Protein AF-A0A2G8LEL8-F1 (afdb_monomer)

Organism: Stichopus japonicus (NCBI:txid307972)

Solvent-accessible surface area (backbone atoms only — not comparable to full-atom values): 8143 Å² total; per-resi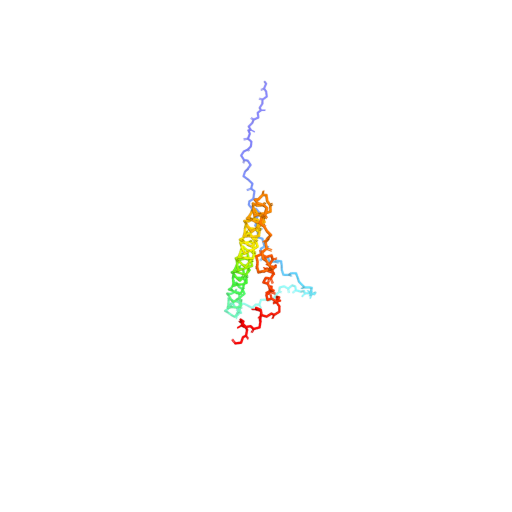due (Å²): 136,85,88,79,86,84,79,86,76,79,73,80,81,78,79,83,77,90,71,84,80,84,71,90,82,85,89,83,82,91,80,92,74,97,82,65,61,69,71,50,50,51,51,48,52,51,51,53,50,51,52,52,50,53,54,50,50,52,51,50,53,53,50,54,51,50,50,54,52,48,54,53,48,54,51,52,52,50,52,54,52,51,51,50,52,48,50,52,51,50,52,53,35,51,75,71,74,38,83,78,55,74,81,76,66,60,79,80,70,71,79,70,79,55,80,71,58,71,59,51,68,78,74,109

Structure (mmCIF, N/CA/C/O backbone):
data_AF-A0A2G8LEL8-F1
#
_entry.id   AF-A0A2G8LEL8-F1
#
loop_
_atom_site.group_PDB
_atom_site.id
_atom_site.type_symbol
_atom_site.label_atom_id
_atom_site.label_alt_id
_atom_site.label_comp_id
_atom_site.label_asym_id
_atom_site.label_entity_id
_atom_site.label_seq_id
_atom_site.pdbx_PDB_ins_code
_atom_site.Cartn_x
_atom_site.Cartn_y
_atom_site.Cartn_z
_atom_site.occupancy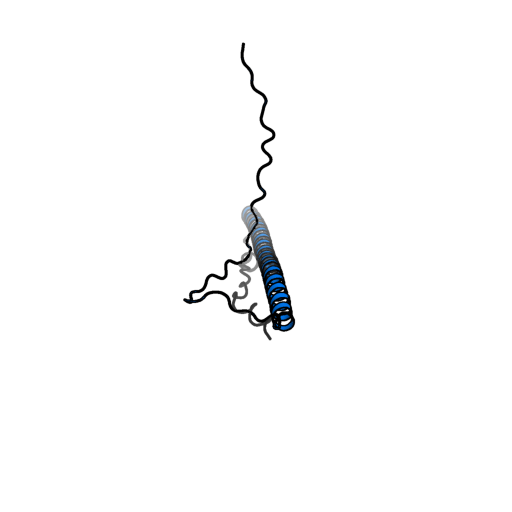
_atom_site.B_iso_or_equiv
_atom_site.auth_seq_id
_atom_site.auth_comp_id
_atom_site.auth_asym_id
_atom_site.auth_atom_id
_atom_site.pdbx_PDB_model_num
ATOM 1 N N . MET A 1 1 ? 16.502 56.827 -39.465 1.00 40.62 1 MET A N 1
ATOM 2 C CA . MET A 1 1 ? 16.311 56.019 -38.240 1.00 40.62 1 MET A CA 1
ATOM 3 C C . MET A 1 1 ? 16.348 54.541 -38.621 1.00 40.62 1 MET A C 1
ATOM 5 O O . MET A 1 1 ? 16.249 54.233 -39.798 1.00 40.62 1 MET A O 1
ATOM 9 N N . THR A 1 2 ? 16.672 53.687 -37.662 1.00 47.75 2 THR A N 1
ATOM 10 C CA . THR A 1 2 ? 17.430 52.426 -37.748 1.00 47.75 2 THR A CA 1
ATOM 11 C C . THR A 1 2 ? 16.750 51.235 -38.435 1.00 47.75 2 THR A C 1
ATOM 13 O O . THR A 1 2 ? 15.554 51.022 -38.281 1.00 47.75 2 THR A O 1
ATOM 16 N N . 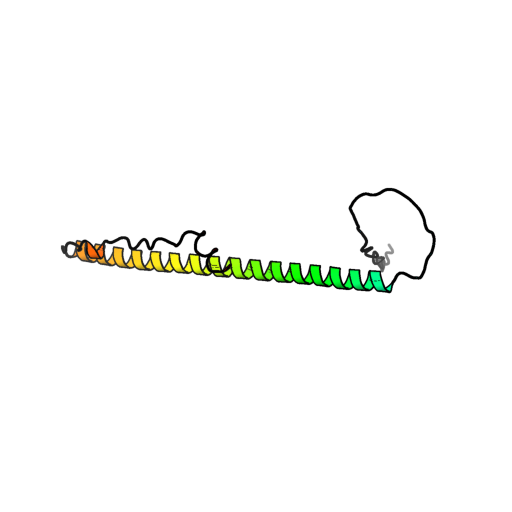LYS A 1 3 ? 17.575 50.430 -39.125 1.00 48.59 3 LYS A N 1
ATOM 17 C CA . LYS A 1 3 ? 17.319 49.043 -39.556 1.00 48.59 3 LYS A CA 1
ATOM 18 C C . LYS A 1 3 ? 17.209 48.106 -38.347 1.00 48.59 3 LYS A C 1
ATOM 20 O O . LYS A 1 3 ? 17.919 48.328 -37.370 1.00 48.59 3 LYS A O 1
ATOM 25 N N . THR A 1 4 ? 16.439 47.029 -38.473 1.00 54.50 4 THR A N 1
ATOM 26 C CA . THR A 1 4 ? 16.851 45.666 -38.082 1.00 54.50 4 THR A CA 1
ATOM 27 C C . THR A 1 4 ? 15.877 44.663 -38.697 1.00 54.50 4 THR A C 1
ATOM 29 O O . THR A 1 4 ? 14.700 44.624 -38.355 1.00 54.50 4 THR A O 1
ATOM 32 N N . ASP A 1 5 ? 16.394 43.910 -39.663 1.00 49.59 5 ASP A N 1
ATOM 33 C CA . ASP A 1 5 ? 15.860 42.638 -40.124 1.00 49.59 5 ASP A CA 1
ATOM 34 C C . ASP A 1 5 ? 16.097 41.619 -38.997 1.00 49.59 5 ASP A C 1
ATOM 36 O O . ASP A 1 5 ? 17.235 41.453 -38.555 1.00 49.59 5 ASP A O 1
ATOM 40 N N . GLU A 1 6 ? 15.039 40.994 -38.482 1.00 58.91 6 GLU A N 1
ATOM 41 C CA . GLU A 1 6 ? 15.168 39.916 -37.499 1.00 58.91 6 GLU A CA 1
ATOM 42 C C . GLU A 1 6 ? 15.520 38.611 -38.221 1.00 58.91 6 GLU A C 1
ATOM 44 O O . GLU A 1 6 ? 14.809 38.138 -39.108 1.00 58.91 6 GLU A O 1
ATOM 49 N N . ASP A 1 7 ? 16.678 38.072 -37.850 1.00 55.59 7 ASP A N 1
ATOM 50 C CA . ASP A 1 7 ? 17.308 36.882 -38.395 1.00 55.59 7 ASP A CA 1
ATOM 51 C C . ASP A 1 7 ? 16.452 35.606 -38.256 1.00 55.59 7 ASP A C 1
ATOM 53 O O . ASP A 1 7 ? 16.242 35.086 -37.158 1.00 55.59 7 ASP A O 1
ATOM 57 N N . ASP A 1 8 ? 16.114 34.989 -39.391 1.00 56.66 8 ASP A N 1
ATOM 58 C CA . ASP A 1 8 ? 15.682 33.590 -39.491 1.00 56.66 8 ASP A CA 1
ATOM 59 C C . ASP A 1 8 ? 16.896 32.663 -39.229 1.00 56.66 8 ASP A C 1
ATOM 61 O O . ASP A 1 8 ? 17.534 32.098 -40.128 1.00 56.66 8 ASP A O 1
ATOM 65 N N . LYS A 1 9 ? 17.305 32.552 -37.957 1.00 54.78 9 LYS A N 1
ATOM 66 C CA . LYS A 1 9 ? 18.355 31.625 -37.507 1.00 54.78 9 LYS A CA 1
ATOM 67 C C . LYS A 1 9 ? 17.821 30.194 -37.558 1.00 54.78 9 LYS A C 1
ATOM 69 O O . LYS A 1 9 ? 17.382 29.630 -36.560 1.00 54.78 9 LYS A O 1
ATOM 74 N N . LYS A 1 10 ? 17.960 29.569 -38.726 1.00 46.56 10 LYS A N 1
ATOM 75 C CA . LYS A 1 10 ? 17.999 28.111 -38.884 1.00 46.56 10 LYS A CA 1
ATOM 76 C C . LYS A 1 10 ? 19.096 27.549 -37.971 1.00 46.56 10 LYS A C 1
ATOM 78 O O . LYS A 1 10 ? 20.279 27.606 -38.306 1.00 46.56 10 LYS A O 1
ATOM 83 N N . SER A 1 11 ? 18.714 27.042 -36.803 1.00 41.91 11 SER A N 1
ATOM 84 C CA . SER A 1 11 ? 19.629 26.344 -35.905 1.00 41.91 11 SER A CA 1
ATOM 85 C C . SER A 1 11 ? 20.119 25.048 -36.575 1.00 41.91 11 SER A C 1
ATOM 87 O O . SER A 1 11 ? 19.321 24.310 -37.164 1.00 41.91 11 SER A O 1
ATOM 89 N N . PRO A 1 12 ? 21.429 24.752 -36.548 1.00 55.53 12 PRO A N 1
ATOM 90 C CA . PRO A 1 12 ? 21.940 23.460 -36.980 1.00 55.53 12 PRO A CA 1
ATOM 91 C C . PRO A 1 12 ? 21.420 22.379 -36.028 1.00 55.53 12 PRO A C 1
ATOM 93 O O . PRO A 1 12 ? 21.647 22.449 -34.825 1.00 55.53 12 PRO A O 1
ATOM 96 N N . VAL A 1 13 ? 20.700 21.390 -36.558 1.00 55.28 13 VAL A N 1
ATOM 97 C CA . VAL A 1 13 ? 20.331 20.191 -35.802 1.00 55.28 13 VAL A CA 1
ATOM 98 C C . VAL A 1 13 ? 21.606 19.410 -35.487 1.00 55.28 13 VAL A C 1
ATOM 100 O O . VAL A 1 13 ? 22.200 18.780 -36.362 1.00 55.28 13 VAL A O 1
ATOM 103 N N . ASP A 1 14 ? 22.053 19.510 -34.238 1.00 43.56 14 ASP A N 1
ATOM 104 C CA . ASP A 1 14 ? 23.162 18.735 -33.696 1.00 43.56 14 ASP A CA 1
ATOM 105 C C . ASP A 1 14 ? 22.887 17.238 -33.882 1.00 43.56 14 ASP A C 1
ATOM 107 O O . ASP A 1 14 ? 21.927 16.676 -33.345 1.00 43.56 14 ASP A O 1
ATOM 111 N N . GLY A 1 15 ? 23.737 16.587 -34.677 1.00 40.47 15 GLY A N 1
ATOM 112 C CA . GLY A 1 15 ? 23.724 15.142 -34.849 1.00 40.47 15 GLY A CA 1
ATOM 113 C C . GLY A 1 15 ? 23.973 14.457 -33.508 1.00 40.47 15 GLY A C 1
ATOM 114 O O . GLY A 1 15 ? 25.054 14.577 -32.936 1.00 40.47 15 GLY A O 1
ATOM 115 N N . HIS A 1 16 ? 22.977 13.726 -33.008 1.00 48.47 16 HIS A N 1
ATOM 116 C CA . HIS A 1 16 ? 23.155 12.833 -31.867 1.00 48.47 16 HIS A CA 1
ATOM 117 C C . HIS A 1 16 ? 24.016 11.638 -32.299 1.00 48.47 16 HIS A C 1
ATOM 119 O O . HIS A 1 16 ? 23.554 10.709 -32.961 1.00 48.47 16 HIS A O 1
ATOM 125 N N . ASP A 1 17 ? 25.300 11.701 -31.956 1.00 39.53 17 ASP A N 1
ATOM 126 C CA . ASP A 1 17 ? 26.257 10.607 -32.092 1.00 39.53 17 ASP A CA 1
ATOM 127 C C . ASP A 1 17 ? 26.034 9.605 -30.941 1.00 39.53 17 ASP A C 1
ATOM 129 O O . ASP A 1 17 ? 26.607 9.710 -29.852 1.00 39.53 17 ASP A O 1
ATOM 133 N N . ASP A 1 18 ? 25.135 8.641 -31.157 1.00 47.81 18 ASP A N 1
ATOM 134 C CA . ASP A 1 18 ? 24.897 7.511 -30.252 1.00 47.81 18 ASP A CA 1
ATOM 135 C C . ASP A 1 18 ? 26.038 6.485 -30.352 1.00 47.81 18 ASP A C 1
ATOM 137 O O . ASP A 1 18 ? 25.877 5.376 -30.866 1.00 47.81 18 ASP A O 1
ATOM 141 N N . ASN A 1 19 ? 27.228 6.830 -29.856 1.00 52.00 19 ASN A N 1
ATOM 142 C CA . ASN A 1 19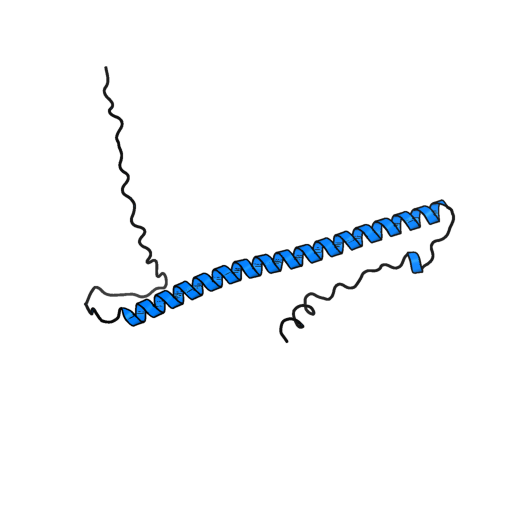 ? 28.279 5.834 -29.650 1.00 52.00 19 ASN A CA 1
ATOM 143 C C . ASN A 1 19 ? 29.189 6.145 -28.458 1.00 52.00 19 ASN A C 1
ATOM 145 O O . ASN A 1 19 ? 30.415 6.223 -28.568 1.00 52.00 19 ASN A O 1
ATOM 149 N N . ARG A 1 20 ? 28.596 6.259 -27.267 1.00 48.91 20 ARG A N 1
ATOM 150 C CA . ARG A 1 20 ? 29.349 6.341 -26.011 1.00 48.91 20 ARG A CA 1
ATOM 151 C C . ARG A 1 20 ? 29.590 4.939 -25.433 1.00 48.91 20 ARG A C 1
ATOM 153 O O . ARG A 1 20 ? 29.031 4.554 -24.413 1.00 48.91 20 ARG A O 1
ATOM 160 N N . ASN A 1 21 ? 30.437 4.154 -26.104 1.00 43.88 21 ASN A N 1
ATOM 161 C CA . ASN A 1 21 ? 31.000 2.918 -25.553 1.00 43.88 21 ASN A CA 1
ATOM 162 C C . ASN A 1 21 ? 32.098 3.274 -24.534 1.00 43.88 21 ASN A C 1
ATOM 164 O O . ASN A 1 21 ? 33.284 3.316 -24.856 1.00 43.88 21 ASN A O 1
ATOM 168 N N . SER A 1 22 ? 31.689 3.585 -23.307 1.00 49.41 22 SER A N 1
ATOM 169 C CA . SER A 1 22 ? 32.570 3.940 -22.198 1.00 49.41 22 SER A CA 1
ATOM 170 C C . SER A 1 22 ? 32.960 2.711 -21.380 1.00 49.41 22 SER A C 1
ATOM 172 O O . SER A 1 22 ? 32.323 2.461 -20.368 1.00 49.41 22 SER A O 1
ATOM 174 N N . LEU A 1 23 ? 33.999 1.975 -21.787 1.00 44.66 23 LEU A N 1
ATOM 175 C CA . LEU A 1 23 ? 34.887 1.200 -20.902 1.00 44.66 23 LEU A CA 1
ATOM 176 C C . LEU A 1 23 ? 36.249 1.056 -21.609 1.00 44.66 23 LEU A C 1
ATOM 178 O O . LEU A 1 23 ? 36.305 0.728 -22.792 1.00 44.66 23 LEU A O 1
ATOM 182 N N . GLY A 1 24 ? 37.323 1.410 -20.900 1.00 43.84 24 GLY A N 1
ATOM 183 C CA . GLY A 1 24 ? 38.642 1.754 -21.439 1.00 43.84 24 GLY A CA 1
ATOM 184 C C . GLY A 1 24 ? 39.335 0.722 -22.337 1.00 43.84 24 GLY A C 1
ATOM 185 O O . GLY A 1 24 ? 39.144 -0.483 -22.228 1.00 43.84 24 GLY A O 1
ATOM 186 N N . GLY A 1 25 ? 40.205 1.225 -23.215 1.00 37.19 25 GLY A N 1
ATOM 187 C CA . GLY A 1 25 ? 41.037 0.392 -24.077 1.00 37.19 25 GLY A CA 1
ATOM 188 C C . GLY A 1 25 ? 41.661 1.190 -25.215 1.00 37.19 25 GLY A C 1
ATOM 189 O O . GLY A 1 25 ? 40.981 1.729 -26.075 1.00 37.19 25 GLY A O 1
ATOM 190 N N . LYS A 1 26 ? 42.981 1.290 -25.182 1.00 42.44 26 LYS A N 1
ATOM 191 C CA . LYS A 1 26 ? 43.865 2.092 -26.030 1.00 42.44 26 LYS A CA 1
ATOM 192 C C . LYS A 1 26 ? 43.891 1.564 -27.494 1.00 42.44 26 LYS A C 1
ATOM 194 O O . LYS A 1 26 ? 43.890 0.358 -27.695 1.00 42.44 26 LYS A O 1
ATOM 199 N N . VAL A 1 27 ? 44.095 2.471 -28.466 1.00 42.47 27 VAL A N 1
ATOM 200 C CA . VAL A 1 27 ? 44.853 2.281 -29.739 1.00 42.47 27 VAL A CA 1
ATOM 201 C C . VAL A 1 27 ? 44.141 1.852 -31.065 1.00 42.47 27 VAL A C 1
ATOM 203 O O . VAL A 1 27 ? 43.614 0.758 -31.203 1.00 42.47 27 VAL A O 1
ATOM 206 N N . ARG A 1 28 ? 44.382 2.707 -32.090 1.00 44.50 28 ARG A N 1
ATOM 207 C CA . ARG A 1 28 ? 44.562 2.524 -33.567 1.00 44.50 28 ARG A CA 1
ATOM 208 C C . ARG A 1 28 ? 43.378 2.542 -34.564 1.00 44.50 28 ARG A C 1
ATOM 210 O O . ARG A 1 28 ? 42.685 1.565 -34.804 1.00 44.50 28 ARG A O 1
ATOM 217 N N . LYS A 1 29 ? 43.316 3.700 -35.241 1.00 45.41 29 LYS A N 1
ATOM 218 C CA . LYS A 1 29 ? 43.244 4.001 -36.690 1.00 45.41 29 LYS A CA 1
ATOM 219 C C . LYS A 1 29 ? 42.872 2.871 -37.677 1.00 45.41 29 LYS A C 1
ATOM 221 O O . LYS A 1 29 ? 43.548 1.857 -37.783 1.00 45.41 29 LYS A O 1
ATOM 226 N N . GLN A 1 30 ? 41.825 3.197 -38.443 1.00 53.81 30 GLN A N 1
ATOM 227 C CA . GLN A 1 30 ? 41.299 2.662 -39.707 1.00 53.81 30 GLN A CA 1
ATOM 228 C C . GLN A 1 30 ? 42.129 1.606 -40.464 1.00 53.81 30 GLN A C 1
ATOM 230 O O . GLN A 1 30 ? 43.244 1.862 -40.908 1.00 53.81 30 GLN A O 1
ATOM 235 N N . GLY A 1 31 ? 41.476 0.477 -40.756 1.00 42.66 31 GLY A N 1
ATOM 236 C CA . GLY A 1 31 ? 41.861 -0.493 -41.783 1.00 42.66 31 GLY A CA 1
ATOM 237 C C . GLY A 1 31 ? 40.674 -1.407 -42.101 1.00 42.66 31 GLY A C 1
ATOM 238 O O . GLY A 1 31 ? 40.074 -1.988 -41.200 1.00 42.66 31 GLY A O 1
ATOM 239 N N . GLY A 1 32 ? 40.262 -1.451 -43.369 1.00 60.34 32 GLY A N 1
ATOM 240 C CA . GLY A 1 32 ? 38.982 -2.000 -43.818 1.00 60.34 32 GLY A CA 1
ATOM 241 C C . GLY A 1 32 ? 38.770 -3.508 -43.631 1.00 60.34 32 GLY A C 1
ATOM 242 O O . GLY A 1 32 ? 39.703 -4.301 -43.651 1.00 60.34 32 GLY A O 1
ATOM 243 N N . ARG A 1 33 ? 37.486 -3.888 -43.521 1.00 52.22 33 ARG A N 1
ATOM 244 C CA . ARG A 1 33 ? 36.894 -5.154 -44.005 1.00 52.22 33 ARG A CA 1
ATOM 245 C C . ARG A 1 33 ? 35.359 -5.052 -43.952 1.00 52.22 33 ARG A C 1
ATOM 247 O O . ARG A 1 33 ? 34.730 -5.272 -42.915 1.00 52.22 33 ARG A O 1
ATOM 254 N N . LYS A 1 34 ? 34.744 -4.700 -45.091 1.00 55.59 34 LYS A N 1
ATOM 255 C CA . LYS A 1 34 ? 33.310 -4.910 -45.370 1.00 55.59 34 LYS A CA 1
ATOM 256 C C . LYS A 1 34 ? 33.069 -6.428 -45.377 1.00 55.59 34 LYS A C 1
ATOM 258 O O . LYS A 1 34 ? 33.355 -7.083 -46.364 1.00 55.59 34 LYS A O 1
ATOM 263 N N . GLY A 1 35 ? 32.623 -6.992 -44.254 1.00 57.50 35 GLY A N 1
ATOM 264 C C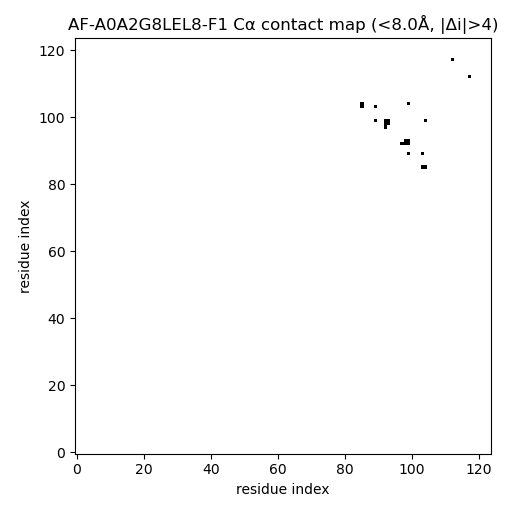A . GLY A 1 35 ? 32.345 -8.436 -44.164 1.00 57.50 35 GLY A CA 1
ATOM 265 C C . GLY A 1 35 ? 31.809 -8.966 -42.827 1.00 57.50 35 GLY A C 1
ATOM 266 O O . GLY A 1 35 ? 31.601 -10.161 -42.698 1.00 57.50 35 GLY A O 1
ATOM 267 N N . LYS A 1 36 ? 31.567 -8.115 -41.817 1.00 57.81 36 LYS A N 1
ATOM 268 C CA . LYS A 1 36 ? 31.070 -8.529 -40.483 1.00 57.81 36 LYS A CA 1
ATOM 269 C C . LYS A 1 36 ? 29.806 -7.772 -40.048 1.00 57.81 36 LYS A C 1
ATOM 271 O O . LYS A 1 36 ? 29.727 -7.298 -38.918 1.00 57.81 36 LYS A O 1
ATOM 276 N N . ARG A 1 37 ? 28.850 -7.554 -40.959 1.00 57.44 37 ARG A N 1
ATOM 277 C CA . ARG A 1 37 ? 27.614 -6.802 -40.648 1.00 57.44 37 ARG A CA 1
ATOM 278 C C . ARG A 1 37 ? 26.493 -7.686 -40.088 1.00 57.44 37 ARG A C 1
ATOM 280 O O . ARG A 1 37 ? 25.794 -7.236 -39.192 1.00 57.44 37 ARG A O 1
ATOM 287 N N . ALA A 1 38 ? 26.377 -8.942 -40.524 1.00 57.09 38 ALA A N 1
ATOM 288 C CA . ALA A 1 38 ? 25.292 -9.831 -40.091 1.00 57.09 38 ALA A CA 1
ATOM 289 C C . ALA A 1 38 ? 25.400 -10.253 -38.611 1.00 57.09 38 ALA A C 1
ATOM 291 O O . ALA A 1 38 ? 24.434 -10.129 -37.866 1.00 57.09 38 ALA A O 1
ATOM 292 N N . SER A 1 39 ? 26.586 -10.655 -38.143 1.00 61.09 39 SER A N 1
ATOM 293 C CA . SER A 1 39 ? 26.803 -11.052 -36.740 1.00 61.09 39 SER A CA 1
ATOM 294 C C . SER A 1 39 ? 26.698 -9.882 -35.753 1.00 61.09 39 SER A C 1
ATOM 296 O O . SER A 1 39 ? 26.201 -10.057 -34.646 1.00 61.09 39 SER A O 1
ATOM 298 N N . LYS A 1 40 ? 27.085 -8.666 -36.168 1.00 63.94 40 LYS A N 1
ATOM 299 C CA . LYS A 1 40 ? 26.897 -7.440 -35.371 1.00 63.94 40 LYS A CA 1
ATOM 300 C C . LYS A 1 40 ? 25.444 -6.959 -35.343 1.00 63.94 40 LYS A C 1
ATOM 302 O O . LYS A 1 40 ? 25.010 -6.464 -34.313 1.00 63.94 40 LYS A O 1
ATOM 307 N N . ALA A 1 41 ? 24.695 -7.105 -36.437 1.00 62.56 41 ALA A N 1
ATOM 308 C CA . ALA A 1 41 ? 23.276 -6.744 -36.478 1.00 62.56 41 ALA A CA 1
ATOM 309 C C . ALA A 1 41 ? 22.421 -7.669 -35.593 1.00 62.56 41 ALA A C 1
ATOM 311 O O . ALA A 1 41 ? 21.507 -7.196 -34.922 1.00 62.56 41 ALA A O 1
ATOM 312 N N . ILE A 1 42 ? 22.749 -8.969 -35.539 1.00 69.62 42 ILE A N 1
ATOM 313 C CA . ILE A 1 42 ? 22.114 -9.926 -34.617 1.00 69.62 42 ILE A CA 1
ATOM 314 C C . ILE A 1 42 ? 22.427 -9.552 -33.160 1.00 69.62 42 ILE A C 1
ATOM 316 O O . ILE A 1 42 ? 21.506 -9.455 -32.357 1.00 69.62 42 ILE A O 1
ATOM 320 N N . ASP A 1 43 ? 23.686 -9.248 -32.830 1.00 81.50 43 ASP A N 1
ATOM 321 C CA . ASP A 1 43 ? 24.079 -8.775 -31.490 1.00 81.50 43 ASP A CA 1
ATOM 322 C C . ASP A 1 43 ? 23.389 -7.449 -31.110 1.00 81.50 43 ASP A C 1
ATOM 324 O O . ASP A 1 43 ? 22.908 -7.291 -29.991 1.00 81.50 43 ASP A O 1
ATOM 328 N N . GLN A 1 44 ? 23.245 -6.512 -32.052 1.00 87.06 44 GLN A N 1
ATOM 329 C CA . GLN A 1 44 ? 22.500 -5.268 -31.829 1.00 87.06 44 GLN A CA 1
ATOM 330 C C . GLN A 1 44 ? 21.011 -5.517 -31.572 1.00 87.06 44 GLN A C 1
AT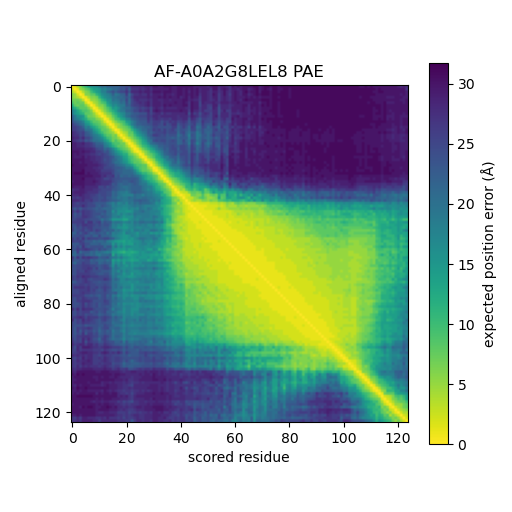OM 332 O O . GLN A 1 44 ? 20.463 -4.966 -30.619 1.00 87.06 44 GLN A O 1
ATOM 337 N N . LYS A 1 45 ? 20.357 -6.372 -32.368 1.00 87.94 45 LYS A N 1
ATOM 338 C CA . LYS A 1 45 ? 18.952 -6.751 -32.154 1.00 87.94 45 LYS A CA 1
ATOM 339 C C . LYS A 1 45 ? 18.763 -7.405 -30.782 1.00 87.94 45 LYS A C 1
ATOM 341 O O . LYS A 1 45 ? 17.846 -7.031 -30.058 1.00 87.94 45 LYS A O 1
ATOM 346 N N . THR A 1 46 ? 19.658 -8.313 -30.399 1.00 91.19 46 THR A N 1
ATOM 347 C CA . THR A 1 46 ? 19.638 -8.985 -29.092 1.00 91.19 46 THR A CA 1
ATOM 348 C C . THR A 1 46 ? 19.863 -8.009 -27.937 1.00 91.19 46 THR A C 1
ATOM 350 O O . THR A 1 46 ? 19.148 -8.068 -26.938 1.00 91.19 46 THR A O 1
ATOM 353 N N . LYS A 1 47 ? 20.806 -7.067 -28.061 1.00 94.12 47 LYS A N 1
ATOM 354 C CA . LYS A 1 47 ? 21.045 -6.021 -27.051 1.00 94.12 47 LYS A CA 1
ATOM 355 C C . LYS A 1 47 ? 19.841 -5.105 -26.869 1.00 94.12 47 LYS A C 1
ATOM 357 O O . LYS A 1 47 ? 19.460 -4.824 -25.733 1.00 94.12 47 LYS A O 1
ATOM 362 N N . LEU A 1 48 ? 19.229 -4.667 -27.969 1.00 94.31 48 LEU A N 1
ATOM 363 C CA . LEU A 1 48 ? 18.024 -3.841 -27.925 1.00 94.31 48 LEU A CA 1
ATOM 364 C C . LEU A 1 48 ? 16.862 -4.591 -27.274 1.00 94.31 48 LEU A C 1
ATOM 366 O O . LEU A 1 48 ? 16.161 -4.016 -26.445 1.00 94.31 48 LEU A O 1
ATOM 370 N N . GLU A 1 49 ? 16.689 -5.874 -27.586 1.00 95.50 49 GLU A N 1
ATOM 371 C CA . GLU A 1 49 ? 15.627 -6.676 -26.981 1.00 95.50 49 GLU A CA 1
ATOM 372 C C . GLU A 1 49 ? 15.863 -6.910 -25.486 1.00 95.50 49 GLU A C 1
ATOM 374 O O . GLU A 1 49 ? 14.947 -6.740 -24.686 1.00 95.50 49 GLU A O 1
ATOM 379 N N . ARG A 1 50 ? 17.111 -7.165 -25.073 1.00 92.75 50 ARG A N 1
ATOM 380 C CA . ARG A 1 50 ? 17.475 -7.254 -23.653 1.00 92.75 50 ARG A CA 1
ATOM 381 C C . ARG A 1 50 ? 17.204 -5.942 -22.911 1.00 92.75 50 ARG A C 1
ATOM 383 O O . ARG A 1 50 ? 16.640 -5.972 -21.824 1.00 92.75 50 ARG A O 1
ATOM 390 N N . SER A 1 51 ? 17.555 -4.795 -23.497 1.00 96.06 51 SER A N 1
ATOM 391 C CA . SER A 1 51 ? 17.285 -3.476 -22.903 1.00 96.06 51 SER A CA 1
ATOM 392 C C . SER A 1 51 ? 15.783 -3.213 -22.754 1.00 96.06 51 SER A C 1
ATOM 394 O O . SER A 1 51 ? 15.325 -2.793 -21.689 1.00 96.06 51 SER A O 1
ATOM 396 N N . ARG A 1 52 ? 14.996 -3.531 -23.789 1.00 97.44 52 ARG A N 1
ATOM 397 C CA . ARG A 1 52 ? 13.530 -3.434 -23.749 1.00 97.44 52 ARG A CA 1
ATOM 398 C C . ARG A 1 52 ? 12.940 -4.320 -22.663 1.00 97.44 52 ARG A C 1
ATOM 400 O O . ARG A 1 52 ? 12.085 -3.859 -21.910 1.00 97.44 52 ARG A O 1
ATOM 407 N N . GLN A 1 53 ? 13.408 -5.558 -22.572 1.00 98.12 53 GLN A N 1
ATOM 408 C CA . GLN A 1 53 ? 12.950 -6.514 -21.578 1.00 98.12 53 GLN A CA 1
ATOM 409 C C . GLN A 1 53 ? 13.261 -6.030 -20.157 1.00 98.12 53 GLN A C 1
ATOM 411 O O . GLN A 1 53 ? 12.351 -5.939 -19.337 1.00 98.12 53 GLN A O 1
ATOM 416 N N . SER A 1 54 ? 14.488 -5.575 -19.888 1.00 97.06 54 SER A N 1
ATOM 417 C CA . SER A 1 54 ? 14.844 -5.000 -18.584 1.00 97.06 54 SER A CA 1
ATOM 418 C C . SER A 1 54 ? 14.008 -3.763 -18.232 1.00 97.06 54 SER A C 1
ATOM 420 O O . SER A 1 54 ? 13.625 -3.579 -17.076 1.00 97.06 54 SER A O 1
ATOM 422 N N . ALA A 1 55 ? 13.667 -2.921 -19.214 1.00 97.75 55 ALA A N 1
ATOM 423 C CA . ALA A 1 55 ? 12.779 -1.779 -18.999 1.00 97.75 55 ALA A CA 1
ATOM 424 C C . ALA A 1 55 ? 11.339 -2.213 -18.661 1.00 97.75 55 ALA A C 1
ATOM 426 O O . ALA A 1 55 ? 10.703 -1.603 -17.798 1.00 97.75 55 ALA A O 1
ATOM 427 N N . ARG A 1 56 ? 10.825 -3.273 -19.302 1.00 98.25 56 ARG A N 1
ATOM 428 C CA . ARG A 1 56 ? 9.517 -3.867 -18.976 1.00 98.25 56 ARG A CA 1
ATOM 429 C C . ARG A 1 56 ? 9.513 -4.455 -17.571 1.00 98.25 56 ARG A C 1
ATOM 431 O O . ARG A 1 56 ? 8.630 -4.124 -16.790 1.00 98.25 56 ARG A O 1
ATOM 438 N N . GLU A 1 57 ? 10.524 -5.244 -17.231 1.00 97.56 57 GLU A N 1
ATOM 439 C CA . GLU A 1 57 ? 10.688 -5.847 -15.904 1.00 97.56 57 GLU A CA 1
ATOM 440 C C . GLU A 1 57 ? 10.807 -4.790 -14.806 1.00 97.56 57 GLU A C 1
ATOM 442 O O . GLU A 1 57 ? 10.237 -4.941 -13.732 1.00 97.56 57 GLU A O 1
ATOM 447 N N . CYS A 1 58 ? 11.509 -3.684 -15.067 1.00 98.19 58 CYS A N 1
ATOM 448 C CA . CYS A 1 58 ? 11.575 -2.555 -14.141 1.00 98.19 58 CYS A CA 1
ATOM 449 C C . CYS A 1 58 ? 10.177 -1.988 -13.841 1.00 98.19 58 CYS A C 1
ATOM 451 O O . CYS A 1 58 ? 9.820 -1.776 -12.682 1.00 98.19 58 CYS A O 1
ATOM 453 N N . ARG A 1 59 ? 9.352 -1.803 -14.878 1.00 98.19 59 ARG A N 1
ATOM 454 C CA . ARG A 1 59 ? 7.970 -1.327 -14.720 1.00 98.19 59 ARG A CA 1
ATOM 455 C C . ARG A 1 59 ? 7.090 -2.352 -14.008 1.00 98.19 59 ARG A C 1
ATOM 457 O O . ARG A 1 59 ? 6.349 -1.968 -13.109 1.00 98.19 59 ARG A O 1
ATOM 464 N N . ALA A 1 60 ? 7.193 -3.627 -14.381 1.00 98.31 60 ALA A N 1
ATOM 465 C CA . ALA A 1 60 ? 6.435 -4.714 -13.767 1.00 98.31 60 ALA A CA 1
ATOM 466 C C . ALA A 1 60 ? 6.748 -4.831 -12.268 1.00 98.31 60 ALA A C 1
ATOM 468 O O . ALA A 1 60 ? 5.830 -4.782 -11.458 1.00 98.31 60 ALA A O 1
ATOM 469 N N . ARG A 1 61 ? 8.035 -4.834 -11.895 1.00 97.94 61 ARG A N 1
ATOM 470 C CA . ARG A 1 61 ? 8.470 -4.854 -10.489 1.00 97.94 61 ARG A CA 1
ATOM 471 C C . ARG A 1 61 ? 7.978 -3.649 -9.702 1.00 97.94 61 ARG A C 1
ATOM 473 O O . ARG A 1 61 ? 7.545 -3.789 -8.566 1.00 97.94 61 ARG A O 1
ATOM 480 N N . LYS A 1 62 ? 8.031 -2.453 -10.296 1.00 98.38 62 LYS A N 1
ATOM 481 C CA . LYS A 1 62 ? 7.507 -1.243 -9.650 1.00 98.38 62 LYS A CA 1
ATOM 482 C C . LYS A 1 62 ? 5.998 -1.357 -9.411 1.00 98.38 62 LYS A C 1
ATOM 484 O O . LYS A 1 62 ? 5.541 -0.984 -8.338 1.00 98.38 62 LYS A O 1
ATOM 489 N N . LYS A 1 63 ? 5.246 -1.893 -10.377 1.00 98.25 63 LYS A N 1
ATOM 490 C CA . LYS A 1 63 ? 3.804 -2.124 -10.240 1.00 98.25 63 LYS A CA 1
ATOM 491 C C . LYS A 1 63 ? 3.499 -3.124 -9.124 1.00 98.25 63 LYS A C 1
ATOM 493 O O . LYS A 1 63 ? 2.742 -2.782 -8.229 1.00 98.25 63 LYS A O 1
ATOM 498 N N . GLU A 1 64 ? 4.121 -4.298 -9.152 1.00 95.88 64 GLU A N 1
ATOM 499 C CA . GLU A 1 64 ? 3.927 -5.342 -8.137 1.00 95.88 64 GLU A CA 1
ATOM 500 C C . GLU A 1 64 ? 4.281 -4.837 -6.732 1.00 95.88 64 GLU A C 1
ATOM 502 O O . GLU A 1 64 ? 3.518 -5.030 -5.790 1.00 95.88 64 GLU A O 1
ATOM 507 N N . LYS A 1 65 ? 5.390 -4.096 -6.597 1.00 97.44 65 LYS A N 1
ATOM 508 C CA . LYS A 1 65 ? 5.782 -3.487 -5.321 1.00 97.44 65 LYS A CA 1
ATOM 509 C C . LYS A 1 65 ? 4.706 -2.553 -4.773 1.00 97.44 65 LYS A C 1
ATOM 511 O O . LYS A 1 65 ? 4.440 -2.580 -3.578 1.00 97.44 65 LYS A O 1
ATOM 516 N N . TYR A 1 66 ? 4.129 -1.694 -5.612 1.00 98.06 66 TYR A N 1
ATOM 517 C CA . TYR A 1 66 ? 3.079 -0.795 -5.141 1.00 98.06 66 TYR A CA 1
ATOM 518 C C . TYR A 1 66 ? 1.776 -1.520 -4.843 1.00 98.06 66 TYR A C 1
ATOM 520 O O . TYR A 1 66 ? 1.143 -1.150 -3.869 1.00 98.06 66 TYR A O 1
ATOM 528 N N . GLN A 1 67 ? 1.426 -2.559 -5.604 1.00 98.12 67 GLN A N 1
ATOM 529 C CA . GLN A 1 67 ? 0.255 -3.389 -5.308 1.00 98.12 67 GLN A CA 1
ATOM 530 C C . GLN A 1 67 ? 0.365 -4.029 -3.922 1.00 98.12 67 GLN A C 1
ATOM 532 O O . GLN A 1 67 ? -0.539 -3.883 -3.112 1.00 98.12 67 GLN A O 1
ATOM 537 N N . LEU A 1 68 ? 1.510 -4.643 -3.606 1.00 97.38 68 LEU A N 1
ATOM 538 C CA . LEU A 1 68 ? 1.744 -5.205 -2.275 1.00 97.38 68 LEU A CA 1
ATOM 539 C C . LEU A 1 68 ? 1.667 -4.134 -1.177 1.00 97.38 68 LEU A C 1
ATOM 541 O O . LEU A 1 68 ? 1.054 -4.348 -0.136 1.00 97.38 68 LEU A O 1
ATOM 545 N N . LEU A 1 69 ? 2.296 -2.974 -1.392 1.00 96.94 69 LEU A N 1
ATOM 546 C CA . LEU A 1 69 ? 2.251 -1.881 -0.417 1.00 96.94 69 LEU A CA 1
ATOM 547 C C . LEU A 1 69 ? 0.826 -1.355 -0.209 1.00 96.94 69 LEU A C 1
ATOM 549 O O . LEU A 1 69 ? 0.465 -1.037 0.919 1.00 96.94 69 LEU A O 1
ATOM 553 N N . GLU A 1 70 ? 0.033 -1.273 -1.273 1.00 97.25 70 GLU A N 1
ATOM 554 C CA . GLU A 1 70 ? -1.375 -0.881 -1.233 1.00 97.25 70 GLU A CA 1
ATOM 555 C C . GLU A 1 70 ? -2.191 -1.891 -0.418 1.00 97.25 70 GLU A C 1
ATOM 557 O O . GLU A 1 70 ? -2.832 -1.499 0.553 1.00 97.25 70 GLU A O 1
ATOM 562 N N . GLU A 1 71 ? -2.047 -3.193 -0.687 1.00 93.81 71 GLU A N 1
ATOM 563 C CA . GLU A 1 71 ? -2.689 -4.264 0.090 1.00 93.81 71 GLU A CA 1
ATOM 564 C C . GLU A 1 71 ? -2.320 -4.209 1.586 1.00 93.81 71 GLU A C 1
ATOM 566 O O . GLU A 1 71 ? -3.184 -4.348 2.457 1.00 93.81 71 GLU A O 1
ATOM 571 N N . MET A 1 72 ? -1.046 -3.957 1.909 1.00 95.06 72 MET A N 1
ATOM 572 C CA . MET A 1 72 ? -0.586 -3.811 3.296 1.00 95.06 72 MET A CA 1
ATOM 573 C C . MET A 1 72 ? -1.195 -2.591 3.990 1.00 95.06 72 MET A C 1
ATOM 575 O O . MET A 1 72 ? -1.528 -2.656 5.177 1.00 95.06 72 MET A O 1
ATOM 579 N N . VAL A 1 73 ? -1.290 -1.462 3.285 1.00 96.56 73 VAL A N 1
ATOM 580 C CA . VAL A 1 73 ? -1.895 -0.237 3.819 1.00 96.56 73 VAL A CA 1
ATOM 581 C C . VAL A 1 73 ? -3.386 -0.459 4.045 1.00 96.56 73 VAL A C 1
ATOM 583 O O . VAL A 1 73 ? -3.856 -0.230 5.156 1.00 96.56 73 VAL A O 1
ATOM 586 N N . GLU A 1 74 ? -4.101 -1.008 3.063 1.00 96.00 74 GLU A N 1
ATOM 587 C CA . GLU A 1 74 ? -5.522 -1.332 3.190 1.00 96.00 74 GLU A CA 1
ATOM 588 C C . GLU A 1 74 ? -5.808 -2.288 4.354 1.00 96.00 74 GLU A C 1
ATOM 590 O O . GLU A 1 74 ? -6.791 -2.116 5.077 1.00 96.00 74 GLU A O 1
ATOM 595 N N . GLY A 1 75 ? -4.971 -3.315 4.544 1.00 92.38 75 GLY A N 1
ATOM 596 C CA . GLY A 1 75 ? -5.097 -4.252 5.660 1.00 92.38 75 GLY A CA 1
ATOM 597 C C . GLY A 1 75 ? -4.991 -3.544 7.011 1.00 92.38 75 GLY A C 1
ATOM 598 O O . GLY A 1 75 ? -5.867 -3.688 7.862 1.00 92.38 75 GLY A O 1
ATOM 599 N N . LYS A 1 76 ? -3.970 -2.696 7.174 1.00 92.88 76 LYS A N 1
ATOM 600 C CA . LYS A 1 76 ? -3.771 -1.908 8.400 1.00 92.88 76 LYS A CA 1
ATOM 601 C C . LYS A 1 76 ? -4.896 -0.906 8.635 1.00 92.88 76 LYS A C 1
ATOM 603 O O . LYS A 1 76 ? -5.308 -0.715 9.775 1.00 92.88 76 LYS A O 1
ATOM 608 N N . GLU A 1 77 ? -5.399 -0.260 7.587 1.00 95.69 77 GLU A N 1
ATOM 609 C CA . GLU A 1 77 ? -6.530 0.666 7.697 1.00 95.69 77 GLU A CA 1
ATOM 610 C C . GLU A 1 77 ? -7.799 -0.048 8.176 1.00 95.69 77 GLU A C 1
ATOM 612 O O . GLU A 1 77 ? -8.484 0.462 9.067 1.00 95.69 77 GLU A O 1
ATOM 617 N N . LYS A 1 78 ? -8.077 -1.251 7.656 1.00 94.06 78 LYS A N 1
ATOM 618 C CA . LYS A 1 78 ? -9.184 -2.106 8.118 1.00 94.06 78 LYS A CA 1
ATOM 619 C C . LYS A 1 78 ? -9.014 -2.485 9.592 1.00 94.06 78 LYS A C 1
ATOM 621 O O . LYS A 1 78 ? -9.935 -2.255 10.375 1.00 94.06 78 LYS A O 1
ATOM 626 N N . ASP A 1 79 ? -7.831 -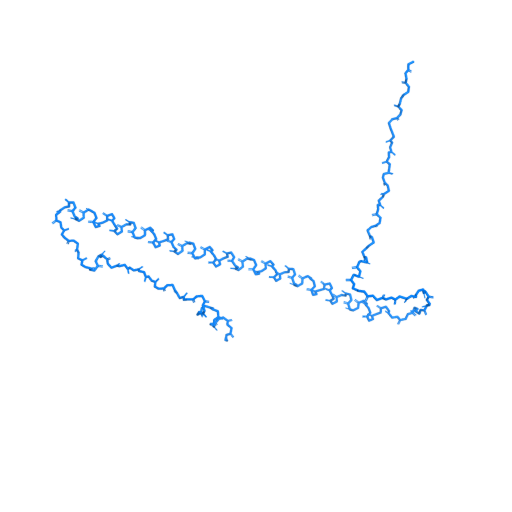2.954 9.986 1.00 91.06 79 ASP A N 1
ATOM 627 C CA . ASP A 1 79 ? -7.540 -3.317 11.379 1.00 91.06 79 ASP A CA 1
ATOM 628 C C . ASP A 1 79 ? -7.716 -2.114 12.325 1.00 91.06 79 ASP A C 1
ATOM 630 O O . ASP A 1 79 ? -8.343 -2.223 13.378 1.00 91.06 79 ASP A O 1
ATOM 634 N N . VAL A 1 80 ? -7.237 -0.927 11.936 1.00 92.75 80 VAL A N 1
ATOM 635 C CA . VAL A 1 80 ? -7.419 0.309 12.717 1.00 92.75 80 VAL A CA 1
ATOM 636 C C . VAL A 1 80 ? -8.895 0.668 12.867 1.00 92.75 80 VAL A C 1
ATOM 638 O O . VAL A 1 80 ? -9.319 1.081 13.951 1.00 92.75 80 VAL A O 1
ATOM 641 N N . LEU A 1 81 ? -9.688 0.547 11.801 1.00 94.38 81 LEU A N 1
ATOM 642 C CA . LEU A 1 81 ? -11.122 0.821 11.859 1.00 94.38 81 LEU A CA 1
ATOM 643 C C . LEU A 1 81 ? -11.842 -0.151 12.794 1.00 94.38 81 LEU A C 1
ATOM 645 O O . LEU A 1 81 ? -12.678 0.283 13.586 1.00 94.38 81 LEU A O 1
ATOM 649 N N . ASP A 1 82 ? -11.511 -1.435 12.741 1.00 90.81 82 ASP A N 1
ATOM 650 C CA . ASP A 1 82 ? -12.142 -2.443 13.588 1.00 90.81 82 ASP A CA 1
ATOM 651 C C . ASP A 1 82 ? -11.754 -2.276 15.060 1.00 90.81 82 ASP A C 1
ATOM 653 O O . ASP A 1 82 ? -12.634 -2.278 15.924 1.00 90.81 82 ASP A O 1
ATOM 657 N N . LEU A 1 83 ? -10.484 -1.980 15.349 1.00 90.06 83 LEU A N 1
ATOM 658 C CA . LEU A 1 83 ? -10.036 -1.634 16.701 1.00 90.06 83 LEU A CA 1
ATOM 659 C C . LEU A 1 83 ? -10.744 -0.383 17.237 1.00 90.06 83 LEU A C 1
ATOM 661 O O . LEU A 1 83 ? -11.138 -0.342 18.402 1.00 90.06 83 LEU A O 1
ATOM 665 N N . ARG A 1 84 ? -10.959 0.639 16.398 1.00 92.44 84 ARG A N 1
ATOM 666 C CA . ARG A 1 84 ? -11.712 1.842 16.795 1.00 92.44 84 ARG A CA 1
ATOM 667 C C . ARG A 1 84 ? -13.166 1.521 17.145 1.00 92.44 84 ARG A C 1
ATOM 669 O O . ARG A 1 84 ? -13.645 2.017 18.163 1.00 92.44 84 ARG A O 1
ATOM 676 N N . LYS A 1 85 ? -13.845 0.682 16.355 1.00 91.56 85 LYS A N 1
ATOM 677 C CA . LYS A 1 85 ? -15.224 0.238 16.639 1.00 91.56 85 LYS A CA 1
ATOM 678 C C . LYS A 1 85 ? -15.300 -0.570 17.935 1.00 91.56 85 LYS A C 1
ATOM 680 O O . LYS A 1 85 ? -16.200 -0.346 18.741 1.00 91.56 85 LYS A O 1
ATOM 685 N N . GLN A 1 86 ? -14.353 -1.485 18.153 1.00 90.50 86 GLN A N 1
ATOM 686 C CA . GLN A 1 86 ? -14.267 -2.257 19.396 1.00 90.50 86 GLN A CA 1
ATOM 687 C C . GLN A 1 86 ? -14.100 -1.327 20.600 1.00 90.50 86 GLN A C 1
ATOM 689 O O . GLN A 1 86 ? -14.856 -1.420 21.563 1.00 90.50 86 GLN A O 1
ATOM 694 N N . LEU A 1 87 ? -13.185 -0.360 20.512 1.00 91.00 87 LEU A N 1
ATOM 695 C CA . LEU A 1 87 ? -12.954 0.633 21.560 1.00 91.00 87 LEU A CA 1
ATOM 696 C C . LEU A 1 87 ? -14.224 1.452 21.854 1.00 91.00 87 LEU A C 1
ATOM 698 O O . LEU A 1 87 ? -14.568 1.676 23.014 1.00 91.00 87 LEU A O 1
ATOM 702 N N . GLU A 1 88 ? -14.948 1.883 20.823 1.00 93.00 88 GLU A N 1
ATOM 703 C CA . GLU A 1 88 ? -16.217 2.598 20.984 1.00 93.00 88 GLU A CA 1
ATOM 704 C C . GLU A 1 88 ? -17.282 1.740 21.689 1.00 93.00 88 GLU A C 1
ATOM 706 O O . GLU A 1 88 ? -17.939 2.211 22.621 1.00 93.00 88 GLU A O 1
ATOM 711 N N . SER A 1 89 ? -17.403 0.465 21.312 1.00 90.38 89 SER A N 1
ATOM 712 C CA . SER A 1 89 ? -18.302 -0.492 21.966 1.00 90.38 89 SER A CA 1
ATOM 713 C C . SER A 1 89 ? -17.956 -0.686 23.446 1.00 90.38 89 SER A C 1
ATOM 715 O O . SER A 1 89 ? -18.831 -0.577 24.306 1.00 90.38 89 SER A O 1
ATOM 717 N N . LEU A 1 90 ? -16.671 -0.883 23.761 1.00 91.00 90 LEU A N 1
ATOM 718 C CA . LEU A 1 90 ? -16.182 -1.040 25.134 1.00 91.00 90 LEU A CA 1
ATOM 719 C C . LEU A 1 90 ? -16.453 0.212 25.977 1.00 91.00 90 LEU A C 1
ATOM 721 O O . LEU A 1 90 ? -16.918 0.114 27.113 1.00 91.00 90 LEU A O 1
ATOM 725 N N . LYS A 1 91 ? -16.229 1.407 25.413 1.00 91.31 91 LYS A N 1
ATOM 726 C CA . LYS A 1 91 ? -16.572 2.680 26.067 1.00 91.31 91 LYS A CA 1
ATOM 727 C C . LYS A 1 91 ? -18.057 2.762 26.400 1.00 91.31 91 LYS A C 1
ATOM 729 O O . LYS A 1 91 ? -18.403 3.184 27.500 1.00 91.31 91 LYS A O 1
ATOM 734 N N . LYS A 1 92 ? -18.923 2.343 25.474 1.00 91.75 92 LYS A N 1
ATOM 735 C CA . LYS A 1 92 ? -20.375 2.328 25.672 1.00 91.75 92 LYS A CA 1
ATOM 736 C C . LYS A 1 92 ? -20.807 1.308 26.731 1.00 91.75 92 LYS A C 1
ATOM 738 O O . LYS A 1 92 ? -21.691 1.595 27.532 1.00 91.75 92 LYS A O 1
ATOM 743 N N . GLN A 1 93 ? -20.203 0.122 26.761 1.00 90.38 93 GLN A N 1
ATOM 744 C CA . GLN A 1 93 ? -20.469 -0.864 27.814 1.00 90.38 93 GLN A CA 1
ATOM 745 C C . GLN A 1 93 ? -20.096 -0.302 29.188 1.00 90.38 93 GLN A C 1
ATOM 747 O O . GLN A 1 93 ? -20.929 -0.308 30.096 1.00 90.38 93 GLN A O 1
ATOM 752 N N . LEU A 1 94 ? -18.902 0.288 29.301 1.00 90.06 94 LEU A N 1
ATOM 753 C CA . LEU A 1 94 ? -18.428 0.890 30.542 1.00 90.06 94 LEU A CA 1
ATOM 754 C C . LEU A 1 94 ? -19.308 2.066 30.989 1.00 90.06 94 LEU A C 1
ATOM 756 O O . LEU A 1 94 ? -19.638 2.158 32.169 1.00 90.06 94 LEU A O 1
ATOM 760 N N . SER A 1 95 ? -19.748 2.930 30.063 1.00 93.75 95 SER A N 1
ATOM 761 C CA . SER A 1 95 ? -20.678 4.022 30.391 1.00 93.75 95 SER A CA 1
ATOM 762 C C . SER A 1 95 ? -22.030 3.515 30.886 1.00 93.75 95 SER A C 1
ATOM 764 O O . SER A 1 95 ? -22.674 4.174 31.694 1.00 93.75 95 SER A O 1
ATOM 766 N N . ASN A 1 96 ? -22.452 2.336 30.428 1.00 93.44 96 ASN A N 1
ATOM 767 C CA . ASN A 1 96 ? -23.685 1.686 30.866 1.00 93.44 96 ASN A CA 1
ATOM 768 C C . ASN A 1 96 ? -23.501 0.866 32.158 1.00 93.44 96 ASN A C 1
ATOM 770 O O . ASN A 1 96 ? -24.431 0.179 32.575 1.00 93.44 96 ASN A O 1
ATOM 774 N N . GLY A 1 97 ? -22.313 0.898 32.777 1.00 91.38 97 GLY A N 1
ATOM 775 C CA . GLY A 1 97 ? -21.995 0.123 33.979 1.00 91.38 97 GLY A CA 1
ATOM 776 C C . GLY A 1 97 ? -21.825 -1.380 33.730 1.00 91.38 97 GLY A C 1
ATOM 777 O O . GLY A 1 97 ? -21.801 -2.158 34.681 1.00 91.38 97 GLY A O 1
ATOM 778 N N . VAL A 1 98 ? -21.712 -1.802 32.467 1.00 91.75 98 VAL A N 1
ATOM 779 C CA . VAL A 1 98 ? -21.476 -3.196 32.083 1.00 91.75 98 VAL A CA 1
ATOM 780 C C . VAL A 1 98 ? -19.973 -3.420 31.970 1.00 91.75 98 VAL A C 1
ATOM 782 O O . VAL A 1 98 ? -19.298 -2.763 31.177 1.00 91.75 98 VAL A O 1
ATOM 785 N N . LEU A 1 99 ? -19.442 -4.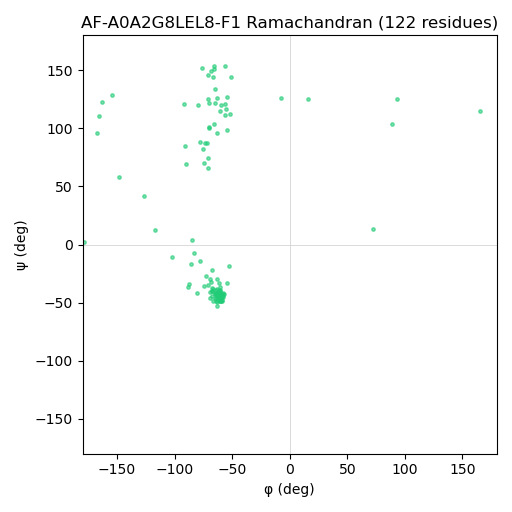362 32.752 1.00 85.44 99 LEU A N 1
ATOM 786 C CA . LEU A 1 99 ? -18.043 -4.764 32.636 1.00 85.44 99 LEU A CA 1
ATOM 787 C C . LEU A 1 99 ? -17.833 -5.547 31.326 1.00 85.44 99 LEU A C 1
ATOM 789 O O . LEU A 1 99 ? -18.540 -6.534 31.100 1.00 85.44 99 LEU A O 1
ATOM 793 N N . PRO A 1 100 ? -16.885 -5.132 30.469 1.00 83.19 100 PRO A N 1
ATOM 794 C CA . PRO A 1 100 ? -16.579 -5.843 29.234 1.00 83.19 100 PRO A CA 1
ATOM 795 C C . PRO A 1 100 ? -15.969 -7.216 29.524 1.00 83.19 100 PRO A C 1
ATOM 797 O O . PRO A 1 100 ? -15.208 -7.380 30.485 1.00 83.19 100 PRO A O 1
ATOM 800 N N . LYS A 1 101 ? -16.299 -8.213 28.697 1.00 82.62 101 LYS A N 1
ATOM 801 C CA . LYS A 1 101 ? -15.750 -9.562 28.859 1.00 82.62 101 LYS A CA 1
ATOM 802 C C . LYS A 1 101 ? -14.304 -9.598 28.355 1.00 82.62 101 LYS A C 1
ATOM 804 O O . LYS A 1 101 ? -13.970 -8.863 27.428 1.00 82.62 101 LYS A O 1
ATOM 809 N N . PRO A 1 102 ? -13.448 -10.488 28.890 1.00 76.06 102 PRO A N 1
ATOM 810 C CA . PRO A 1 102 ? -12.077 -10.651 28.399 1.00 76.06 102 PRO A CA 1
ATOM 811 C C . PRO A 1 102 ? -11.999 -10.941 26.892 1.00 76.06 102 PRO A C 1
ATOM 813 O O . PRO A 1 102 ? -11.077 -10.483 26.227 1.00 76.06 102 PRO A O 1
ATOM 816 N N . GLU A 1 103 ? -12.996 -11.649 26.355 1.00 77.38 103 GLU A N 1
ATOM 817 C CA . GLU A 1 103 ? -13.148 -11.966 24.928 1.00 77.38 103 GLU A CA 1
ATOM 818 C C . GLU A 1 103 ? -13.304 -10.710 24.051 1.00 77.38 103 GLU A C 1
ATOM 820 O O . GLU A 1 103 ? -12.787 -10.679 22.937 1.00 77.38 103 GLU A O 1
ATOM 825 N N . ASP A 1 104 ? -13.946 -9.655 24.570 1.00 73.31 104 ASP A N 1
ATOM 826 C CA . ASP A 1 104 ? -14.208 -8.395 23.854 1.00 73.31 104 ASP A CA 1
ATOM 827 C C . ASP A 1 104 ? -12.968 -7.480 23.785 1.00 73.31 104 ASP A C 1
ATOM 829 O O . ASP A 1 104 ? -12.947 -6.502 23.037 1.00 73.31 104 ASP A O 1
ATOM 833 N N . ILE A 1 105 ? -11.945 -7.770 24.597 1.00 71.06 105 ILE A N 1
ATOM 834 C CA . ILE A 1 105 ? -10.731 -6.954 24.775 1.00 71.06 105 ILE A CA 1
ATOM 835 C C . ILE A 1 105 ? -9.543 -7.556 24.010 1.00 71.06 105 ILE A C 1
ATOM 837 O O . ILE A 1 105 ? -8.499 -6.911 23.891 1.00 71.06 105 ILE A O 1
ATOM 841 N N . LEU A 1 106 ? -9.672 -8.785 23.491 1.00 64.50 106 LEU A N 1
ATOM 842 C CA . LEU A 1 106 ? -8.551 -9.496 22.887 1.00 64.50 106 LEU A CA 1
ATOM 843 C C . LEU A 1 106 ? -7.925 -8.672 21.754 1.00 64.50 106 LEU A C 1
ATOM 845 O O . LEU A 1 106 ? -8.597 -8.363 20.765 1.00 64.50 106 LEU A O 1
ATOM 849 N N . PRO A 1 107 ? -6.624 -8.347 21.858 1.00 62.88 107 PRO A N 1
ATOM 850 C CA . PRO A 1 107 ? -5.915 -7.727 20.768 1.00 62.88 107 PRO A CA 1
ATOM 851 C C . PRO A 1 107 ? -5.782 -8.795 19.689 1.00 62.88 107 PRO A C 1
ATOM 853 O O . PRO A 1 107 ? -4.931 -9.678 19.763 1.00 62.88 107 PRO A O 1
ATOM 856 N N . VAL A 1 108 ? -6.628 -8.716 18.665 1.00 59.19 108 VAL A N 1
ATOM 857 C CA . VAL A 1 108 ? -6.397 -9.399 17.392 1.00 59.19 108 VAL A CA 1
ATOM 858 C C . VAL A 1 108 ? -5.244 -8.662 16.705 1.00 59.19 108 VAL A C 1
ATOM 860 O O . VAL A 1 108 ? -5.401 -8.010 15.681 1.00 59.19 108 VAL A O 1
ATOM 863 N N . VAL A 1 109 ? -4.052 -8.728 17.301 1.00 56.94 109 VAL A N 1
ATOM 864 C CA . VAL A 1 109 ? -2.813 -8.557 16.555 1.00 56.94 109 VAL A CA 1
ATOM 865 C C . VAL A 1 109 ? -2.688 -9.860 15.789 1.00 56.94 109 VAL A C 1
ATOM 867 O O . VAL A 1 109 ? -2.135 -10.838 16.281 1.00 56.94 109 VAL A O 1
ATOM 870 N N . LYS A 1 110 ? -3.303 -9.909 14.605 1.00 58.84 110 LYS A N 1
ATOM 871 C CA . LYS A 1 110 ? -2.944 -10.930 13.625 1.00 58.84 110 LYS A CA 1
ATOM 872 C C . LYS A 1 110 ? -1.449 -10.751 13.408 1.00 58.84 110 LYS A C 1
ATOM 874 O O . LYS A 1 110 ? -1.034 -9.699 12.918 1.00 58.84 110 LYS A O 1
ATOM 879 N N . GLU A 1 111 ? -0.653 -11.720 13.855 1.00 56.22 111 GLU A N 1
ATOM 880 C CA . GLU A 1 111 ? 0.754 -11.786 13.489 1.00 56.22 111 GLU A CA 1
ATOM 881 C C . GLU A 1 111 ? 0.808 -11.693 11.967 1.00 56.22 111 GLU A C 1
ATOM 883 O O . GLU A 1 111 ? 0.281 -12.544 11.249 1.00 56.22 111 GLU A O 1
ATOM 888 N N . GLN A 1 112 ? 1.352 -10.583 11.477 1.00 55.22 112 GLN A N 1
ATOM 889 C CA . GLN A 1 112 ? 1.636 -10.431 10.063 1.00 55.22 112 GLN A CA 1
ATOM 890 C C . GLN A 1 112 ? 2.671 -11.511 9.742 1.00 55.2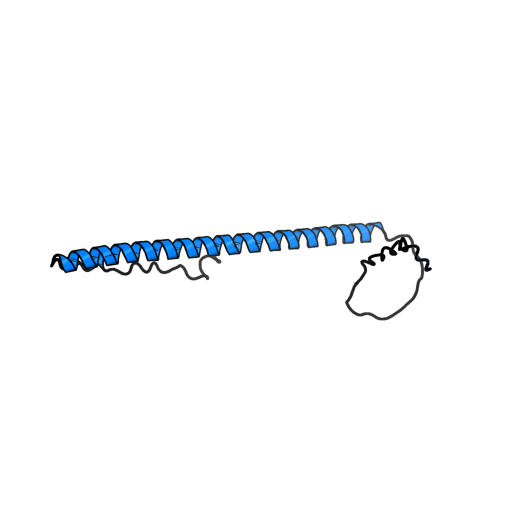2 112 GLN A C 1
ATOM 892 O O . GLN A 1 112 ? 3.683 -11.572 10.450 1.00 55.22 112 GLN A O 1
ATOM 897 N N . PRO A 1 113 ? 2.446 -12.377 8.739 1.00 53.06 113 PRO A N 1
ATOM 898 C CA . PRO A 1 113 ? 3.475 -13.318 8.337 1.00 53.06 113 PRO A CA 1
ATOM 899 C C . PRO A 1 113 ? 4.736 -12.509 8.033 1.00 53.06 113 PRO A C 1
ATOM 901 O O . PRO A 1 113 ? 4.686 -11.511 7.310 1.00 53.06 113 PRO A O 1
ATOM 904 N N . SER A 1 114 ? 5.847 -12.891 8.662 1.00 52.41 114 SER A N 1
ATOM 905 C CA . SER A 1 114 ? 7.142 -12.259 8.441 1.00 52.41 114 SER A CA 1
ATOM 906 C C . SER A 1 114 ? 7.431 -12.191 6.939 1.00 52.41 114 SER A C 1
ATOM 908 O O . SER A 1 114 ? 7.079 -13.107 6.191 1.00 52.41 114 SER A O 1
ATOM 910 N N . GLU A 1 115 ? 8.076 -11.108 6.489 1.00 56.28 115 GLU A N 1
ATOM 911 C CA . GLU A 1 115 ? 8.416 -10.870 5.073 1.00 56.28 115 GLU A CA 1
ATOM 912 C C . GLU A 1 115 ? 9.188 -12.048 4.434 1.00 56.28 115 GLU A C 1
ATOM 914 O O . GLU A 1 115 ? 9.202 -12.211 3.212 1.00 56.28 115 GLU A O 1
ATOM 919 N N . ASP A 1 116 ? 9.767 -12.918 5.263 1.00 52.78 116 ASP A N 1
ATOM 920 C CA . ASP A 1 116 ? 10.467 -14.141 4.881 1.00 52.78 116 ASP A CA 1
ATOM 921 C C . ASP A 1 116 ? 9.538 -15.277 4.397 1.00 52.78 116 ASP A C 1
ATOM 923 O O . ASP A 1 116 ? 9.956 -16.089 3.573 1.00 52.78 116 ASP A O 1
ATOM 927 N N . GLN A 1 117 ? 8.274 -15.345 4.841 1.00 50.81 117 GLN A N 1
ATOM 928 C CA . GLN A 1 117 ? 7.360 -16.449 4.491 1.00 50.81 117 GLN A CA 1
ATOM 929 C C . GLN A 1 117 ? 6.724 -16.278 3.104 1.00 50.81 117 GLN A C 1
ATOM 931 O O . GLN A 1 117 ? 6.688 -17.214 2.307 1.00 50.81 117 GLN A O 1
ATOM 936 N N . VAL A 1 118 ? 6.304 -15.057 2.764 1.00 54.62 118 VAL A N 1
ATOM 937 C CA . VAL A 1 118 ? 5.690 -14.737 1.458 1.00 54.62 118 VAL A CA 1
ATOM 938 C C . VAL A 1 118 ? 6.670 -14.851 0.284 1.00 54.62 118 VAL A C 1
ATOM 940 O O . VAL A 1 118 ? 6.247 -15.028 -0.860 1.00 54.62 118 VAL A O 1
ATOM 943 N N . ASN A 1 119 ? 7.977 -14.774 0.549 1.00 52.69 119 ASN A N 1
ATOM 944 C CA . ASN A 1 119 ? 9.017 -14.925 -0.469 1.00 52.69 119 ASN A CA 1
ATOM 945 C C . ASN A 1 119 ? 9.409 -16.390 -0.738 1.00 52.69 119 ASN A C 1
ATOM 947 O O . ASN A 1 119 ? 10.009 -16.663 -1.778 1.00 52.69 119 ASN A O 1
ATOM 951 N N . LEU A 1 120 ? 9.069 -17.336 0.148 1.00 50.75 120 LEU A N 1
ATOM 952 C CA . LEU A 1 120 ? 9.412 -18.753 -0.022 1.00 50.75 120 LEU A CA 1
ATOM 953 C C . LEU A 1 120 ? 8.348 -19.521 -0.830 1.00 50.75 120 LEU A C 1
ATOM 955 O O . LEU A 1 120 ? 8.699 -20.341 -1.676 1.00 50.75 120 LEU A O 1
ATOM 959 N N . GLU A 1 121 ? 7.062 -19.198 -0.650 1.00 53.34 121 GLU A N 1
ATOM 960 C CA . GLU A 1 121 ? 5.955 -19.828 -1.396 1.00 53.34 121 GLU A CA 1
ATOM 961 C C . GLU A 1 121 ? 5.913 -19.445 -2.880 1.00 53.34 121 GLU A C 1
ATOM 963 O O . GLU A 1 121 ? 5.486 -20.238 -3.711 1.00 53.34 121 GLU A O 1
ATOM 968 N N . LYS A 1 122 ? 6.377 -18.244 -3.245 1.00 55.44 122 LYS A N 1
ATOM 969 C CA . LYS A 1 122 ? 6.362 -17.778 -4.645 1.00 55.44 122 LYS A CA 1
ATOM 970 C C . LYS A 1 122 ? 7.549 -18.279 -5.481 1.00 55.44 122 LYS A C 1
ATOM 972 O O . LYS A 1 122 ? 7.570 -18.046 -6.686 1.00 55.44 122 LYS A O 1
ATOM 977 N N . ASN A 1 123 ? 8.527 -18.934 -4.851 1.00 51.03 123 ASN A N 1
ATOM 978 C CA . ASN A 1 123 ? 9.759 -19.420 -5.481 1.00 51.03 123 ASN A CA 1
ATOM 979 C C . ASN A 1 123 ? 9.911 -20.960 -5.433 1.00 51.03 123 ASN A C 1
ATOM 981 O O . ASN A 1 123 ? 11.007 -21.450 -5.712 1.00 51.03 123 ASN A O 1
ATOM 985 N N . SER A 1 124 ? 8.852 -21.704 -5.078 1.00 45.06 124 SER A N 1
ATOM 986 C CA . SER A 1 124 ? 8.796 -23.181 -5.135 1.00 45.06 124 SER A CA 1
ATOM 987 C C . SER A 1 124 ? 7.967 -23.683 -6.313 1.00 45.06 124 SER A C 1
ATOM 989 O O . SER A 1 124 ? 6.971 -23.010 -6.660 1.00 45.06 124 SER A O 1
#

Sequence (124 aa):
MTKTDEDDKKSPVDGHDDNRNSLGGKVRKQGGRKGKRASKAIDQKTKLERSRQSARECRARKKEKYQLLEEMVEGKEKDVLDLRKQLESLKKQLSNGVLPKPEDILPVVKEQPSEDQVNLEKNS

InterPro domains:
  IPR004827 Basic-leucine zipper domain [PS50217] (41-95)
  IPR039250 CREBL2/REPTOR-BP [PTHR21051] (18-112)
  IPR046347 Basic-leucine zipper domain superfamily [SSF57959] (45-94)

Radius of gyration: 33.46 Å; Cα contacts (8 Å, |Δi|>4): 11; chains: 1; bounding box: 68×79×79 Å

pLDDT: mean 72.5, std 21.17, range [37.19, 98.38]

Mean predicted aligned error: 17.38 Å

Foldseek 3Di:
DDDDDDDPPPDPDDDDPPDPPDDDDDDDDDDDDPDCPPVVVVVVVVVVVVVVVVVVVVVVVVVVVVVVVVVVVVVVVVLVVVVVVLVVVCVVCVVVVHHDDPVSVDPPPVPDPPPVPVVVVVVD

Secondary structure (DSSP, 8-state):
----PPP---------------S----------TT-HHHHHHHHHHHHHHHHHHHHHHHHHHHHHHHHHHHHHHHHHHHHHHHHHHHHHHHHHHHTTPPPPHHHH------PPPHHHHHHHTT-